Protein AF-A0A7T1C4Z8-F1 (afdb_monomer_lite)

Foldseek 3Di:
DVVVVVVVVPPVPPPPCVPCVVPDPPVVVVVVVVVVVVVVVVVVVCVVPDDDDDPVVVCCCCPPPVVVVVVVVVVVVVVVVVVVD

Secondary structure (DSSP, 8-state):
-HHHHHHHHHHTTTSSHHHHTTT-HHHHHHHHHHHHHHHHHHHHHHHHHSPPPPHHHHHHIIIIIIHHHHHHHHHHHHHHHHHH-

pLDDT: mean 74.35, std 18.05, range [36.09, 93.19]

Sequence (85 aa):
MTLLLFTWDFINIKLNYINLYILTPFNSSIIYILKFSLALFFLIFIRAGLPRYRYDYLTKLGWIKFLLLMLAVILSFIFGLSIWN

Organism: NCBI:txid2794224

Structure (mmCIF, N/CA/C/O backbone):
data_AF-A0A7T1C4Z8-F1
#
_entry.id   AF-A0A7T1C4Z8-F1
#
loop_
_atom_site.group_PDB
_atom_site.id
_atom_site.type_symbol
_atom_site.label_atom_id
_atom_site.label_alt_id
_atom_site.label_comp_id
_atom_site.label_asym_id
_atom_site.label_entity_id
_atom_site.label_seq_id
_atom_site.pdbx_PDB_ins_code
_atom_site.Cartn_x
_atom_site.Cartn_y
_atom_site.Cartn_z
_atom_site.occupancy
_atom_site.B_iso_or_equiv
_atom_site.auth_seq_id
_atom_site.auth_comp_id
_atom_site.auth_asym_id
_atom_site.auth_atom_id
_atom_site.pdbx_PDB_model_num
ATOM 1 N N . MET A 1 1 ? -1.142 -6.351 3.431 1.00 48.16 1 MET A N 1
ATOM 2 C CA . MET A 1 1 ? -1.536 -6.313 2.004 1.00 48.16 1 MET A CA 1
ATOM 3 C C . MET A 1 1 ? -0.786 -5.231 1.230 1.00 48.16 1 MET A C 1
ATOM 5 O O . MET A 1 1 ? -0.201 -5.550 0.211 1.00 48.16 1 MET A O 1
ATOM 9 N N . THR A 1 2 ? -0.713 -3.991 1.725 1.00 39.50 2 THR A N 1
ATOM 10 C CA . THR A 1 2 ? 0.044 -2.896 1.081 1.00 39.50 2 THR A CA 1
ATOM 11 C C . THR A 1 2 ? 1.570 -3.026 1.210 1.00 39.50 2 THR A C 1
ATOM 13 O O . THR A 1 2 ? 2.275 -2.742 0.252 1.00 39.50 2 THR A O 1
ATOM 16 N N . LEU A 1 3 ? 2.097 -3.540 2.331 1.00 36.09 3 LEU A N 1
ATOM 17 C CA . LEU A 1 3 ? 3.548 -3.771 2.491 1.00 36.09 3 LEU A CA 1
ATOM 18 C C . LEU A 1 3 ? 4.088 -4.964 1.680 1.00 36.09 3 LEU A C 1
ATOM 20 O O . LEU A 1 3 ? 5.219 -4.929 1.216 1.00 36.09 3 LEU A O 1
ATOM 24 N N . LEU A 1 4 ? 3.265 -6.002 1.492 1.00 42.69 4 LEU A N 1
ATOM 25 C CA . LEU A 1 4 ? 3.619 -7.209 0.728 1.00 42.69 4 LEU A CA 1
ATOM 26 C C . LEU A 1 4 ? 3.746 -6.929 -0.778 1.00 42.69 4 LEU A C 1
ATOM 28 O O . LEU A 1 4 ? 4.516 -7.594 -1.457 1.00 42.69 4 LEU A O 1
ATOM 32 N N . LEU A 1 5 ? 3.026 -5.922 -1.284 1.00 43.59 5 LEU A N 1
ATOM 33 C CA . LEU A 1 5 ? 3.194 -5.420 -2.650 1.00 43.59 5 LEU A CA 1
ATOM 34 C C . LEU A 1 5 ? 4.530 -4.682 -2.815 1.00 43.59 5 LEU A C 1
ATOM 36 O O . LEU A 1 5 ? 5.226 -4.897 -3.799 1.00 43.59 5 LEU A O 1
ATOM 40 N N . PHE A 1 6 ? 4.934 -3.887 -1.820 1.00 39.69 6 PHE A N 1
ATOM 41 C CA . PHE A 1 6 ? 6.153 -3.077 -1.899 1.00 39.69 6 PHE A CA 1
ATOM 42 C C . PHE A 1 6 ? 7.446 -3.913 -1.835 1.00 39.69 6 PHE A C 1
ATOM 44 O O . PHE A 1 6 ? 8.440 -3.572 -2.473 1.00 39.69 6 PHE A O 1
ATOM 51 N N . THR A 1 7 ? 7.448 -5.034 -1.102 1.00 44.69 7 THR A N 1
ATOM 52 C CA . THR A 1 7 ? 8.615 -5.935 -1.021 1.00 44.69 7 THR A CA 1
ATOM 53 C C . THR A 1 7 ? 8.762 -6.837 -2.247 1.00 44.69 7 THR A C 1
ATOM 55 O O . THR A 1 7 ? 9.887 -7.176 -2.624 1.00 44.69 7 THR A O 1
ATOM 58 N N . TRP A 1 8 ? 7.655 -7.190 -2.908 1.00 43.19 8 TRP A N 1
ATOM 59 C CA . TRP A 1 8 ? 7.687 -8.005 -4.125 1.00 43.19 8 TRP A CA 1
ATOM 60 C C . TRP A 1 8 ? 8.269 -7.245 -5.326 1.00 43.19 8 TRP A C 1
ATOM 62 O O . TRP A 1 8 ? 8.910 -7.855 -6.187 1.00 43.19 8 TRP A O 1
ATOM 72 N N . ASP A 1 9 ? 8.135 -5.914 -5.333 1.00 50.75 9 ASP A N 1
ATOM 73 C CA . ASP A 1 9 ? 8.737 -5.048 -6.346 1.00 50.75 9 ASP A CA 1
ATOM 74 C C . ASP A 1 9 ? 10.270 -4.941 -6.197 1.00 50.75 9 ASP A C 1
ATOM 76 O O . ASP A 1 9 ? 10.965 -4.945 -7.205 1.00 50.75 9 ASP A O 1
ATOM 80 N N . PHE A 1 10 ? 10.850 -4.941 -4.987 1.00 48.25 10 PHE A N 1
ATOM 81 C CA . PHE A 1 10 ? 12.310 -4.771 -4.821 1.00 48.25 10 PHE A CA 1
ATOM 82 C C . PHE A 1 10 ? 13.144 -6.038 -5.094 1.00 48.25 10 PHE A C 1
ATOM 84 O O . PHE A 1 10 ? 14.264 -5.943 -5.600 1.00 48.25 10 PHE A O 1
ATOM 91 N N . ILE A 1 11 ? 12.623 -7.231 -4.785 1.00 49.53 11 ILE A N 1
ATOM 92 C CA . ILE A 1 11 ? 13.386 -8.495 -4.886 1.00 49.53 11 ILE A CA 1
ATOM 93 C C . ILE A 1 11 ? 13.446 -9.016 -6.334 1.00 49.53 11 ILE A C 1
ATOM 95 O O . ILE A 1 11 ? 14.474 -9.544 -6.760 1.00 49.53 11 ILE A O 1
ATOM 99 N N . ASN A 1 12 ? 12.403 -8.785 -7.137 1.00 48.66 12 ASN A N 1
ATOM 100 C CA . ASN A 1 12 ? 12.376 -9.188 -8.550 1.00 48.66 12 ASN A CA 1
ATOM 101 C C . ASN A 1 12 ? 13.183 -8.265 -9.484 1.00 48.66 12 ASN A C 1
ATOM 103 O O . ASN A 1 12 ? 13.380 -8.597 -10.653 1.00 48.66 12 ASN A O 1
ATOM 107 N N . ILE A 1 13 ? 13.685 -7.129 -8.985 1.00 54.81 13 ILE A N 1
ATOM 108 C CA . ILE A 1 13 ? 14.408 -6.140 -9.798 1.00 54.81 13 ILE A CA 1
ATOM 109 C C . ILE A 1 13 ? 15.906 -6.449 -9.945 1.00 54.81 13 ILE A C 1
ATOM 111 O O . ILE A 1 13 ? 16.556 -5.925 -10.843 1.00 54.81 13 ILE A O 1
ATOM 115 N N . LYS A 1 14 ? 16.502 -7.328 -9.131 1.00 53.25 14 LYS A N 1
ATOM 116 C CA . LYS A 1 14 ? 17.969 -7.490 -9.169 1.00 53.25 14 LYS A CA 1
ATOM 117 C C . LYS A 1 14 ? 18.478 -8.668 -10.006 1.00 53.25 14 LYS A C 1
ATOM 119 O O . LYS A 1 14 ? 19.564 -8.571 -10.567 1.00 53.25 14 LYS A O 1
ATOM 124 N N . LEU A 1 15 ? 17.717 -9.756 -10.136 1.00 50.50 15 LEU A N 1
ATOM 125 C CA . LEU A 1 15 ? 18.240 -11.002 -10.724 1.00 50.50 15 LEU A CA 1
ATOM 126 C C . LEU A 1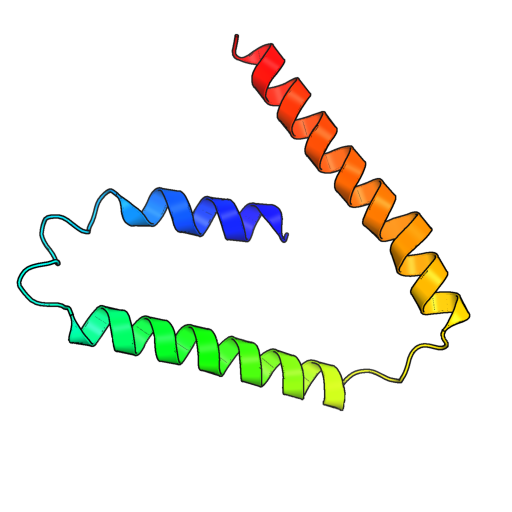 15 ? 18.091 -11.120 -12.249 1.00 50.50 15 LEU A C 1
ATOM 128 O O . LEU A 1 15 ? 18.821 -11.896 -12.853 1.00 50.50 15 LEU A O 1
ATOM 132 N N . ASN A 1 16 ? 17.215 -10.335 -12.889 1.00 54.44 16 ASN A N 1
ATOM 133 C CA . ASN A 1 16 ? 16.938 -10.483 -14.328 1.00 54.44 16 ASN A CA 1
ATOM 134 C C . ASN A 1 16 ? 17.349 -9.276 -15.192 1.00 54.44 16 ASN A C 1
ATOM 136 O O . ASN A 1 16 ? 17.191 -9.298 -16.406 1.00 54.44 16 ASN A O 1
ATOM 140 N N . TYR A 1 17 ? 17.883 -8.205 -14.597 1.00 54.59 17 TYR A N 1
ATOM 141 C CA . TYR A 1 17 ? 18.153 -6.964 -15.333 1.00 54.59 17 TYR A CA 1
ATOM 142 C C . TYR A 1 17 ? 19.463 -6.986 -16.123 1.00 54.59 17 TYR A C 1
ATOM 144 O O . TYR A 1 17 ? 19.551 -6.324 -17.150 1.00 54.59 17 TYR A O 1
ATOM 152 N N . ILE A 1 18 ? 20.458 -7.777 -15.717 1.00 54.44 18 ILE A N 1
ATOM 153 C CA . ILE A 1 18 ? 21.772 -7.774 -16.381 1.00 54.44 18 ILE A CA 1
ATOM 154 C C . ILE A 1 18 ? 21.702 -8.425 -17.772 1.00 54.44 18 ILE A C 1
ATOM 156 O O . ILE A 1 18 ? 22.347 -7.944 -18.695 1.00 54.44 18 ILE A O 1
ATOM 160 N N . ASN A 1 19 ? 20.869 -9.457 -17.953 1.00 50.47 19 ASN A N 1
ATOM 161 C CA . ASN A 1 19 ? 20.764 -10.170 -19.234 1.00 50.47 19 ASN A CA 1
ATOM 162 C C . ASN A 1 19 ? 19.657 -9.627 -20.159 1.00 50.47 19 ASN A C 1
ATOM 164 O O . ASN A 1 19 ? 19.648 -9.923 -21.350 1.00 50.47 19 ASN A O 1
ATOM 168 N N . LEU A 1 20 ? 18.728 -8.823 -19.627 1.00 53.97 20 LEU A N 1
ATOM 169 C CA . LEU A 1 20 ? 17.574 -8.301 -20.366 1.00 53.97 20 LEU A CA 1
ATOM 170 C C . LEU A 1 20 ? 17.811 -6.879 -20.920 1.00 53.97 20 LEU A C 1
ATOM 172 O O . LEU A 1 20 ? 17.263 -6.523 -21.961 1.00 53.97 20 LEU A O 1
ATOM 176 N N . TYR A 1 21 ? 18.684 -6.082 -20.289 1.00 52.06 21 TYR A N 1
ATOM 177 C CA . TYR A 1 21 ? 18.888 -4.654 -20.602 1.00 52.06 21 TYR A CA 1
ATOM 178 C C . TYR A 1 21 ? 19.310 -4.349 -22.053 1.00 52.06 21 TYR A C 1
ATOM 180 O O . TYR A 1 21 ? 19.128 -3.225 -22.513 1.00 52.06 21 TYR A O 1
ATOM 188 N N . ILE A 1 22 ? 19.843 -5.333 -22.783 1.00 53.97 22 ILE A N 1
ATOM 189 C CA . ILE A 1 22 ? 20.326 -5.169 -24.163 1.00 53.97 22 ILE A CA 1
ATOM 190 C C . ILE A 1 22 ? 19.190 -5.328 -25.199 1.00 53.97 22 ILE A C 1
ATOM 192 O O . ILE A 1 22 ? 19.305 -4.820 -26.310 1.00 53.97 22 ILE A O 1
ATOM 196 N N . LEU A 1 23 ? 18.058 -5.957 -24.844 1.00 52.84 23 LEU A N 1
ATOM 197 C CA . LEU A 1 23 ? 16.951 -6.256 -25.774 1.00 52.84 23 LEU A CA 1
ATOM 198 C C . LEU A 1 23 ? 15.598 -5.610 -25.404 1.00 52.84 23 LEU A C 1
ATOM 200 O O . LEU A 1 23 ? 14.645 -5.733 -26.171 1.00 52.84 23 LEU A O 1
ATOM 204 N N . THR A 1 24 ? 15.459 -4.939 -24.249 1.00 56.03 24 THR A N 1
ATOM 205 C CA . THR A 1 24 ? 14.124 -4.713 -23.646 1.00 56.03 24 THR A CA 1
ATOM 206 C C . THR A 1 24 ? 13.755 -3.311 -23.128 1.00 56.03 24 THR A C 1
ATOM 208 O O . THR A 1 24 ? 13.028 -3.234 -22.133 1.00 56.03 24 THR A O 1
ATOM 211 N N . PRO A 1 25 ? 14.143 -2.181 -23.748 1.00 56.72 25 PRO A N 1
ATOM 212 C CA . PRO A 1 25 ? 13.556 -0.895 -23.360 1.00 56.72 25 PRO A CA 1
ATOM 213 C C . PRO A 1 25 ? 12.052 -0.828 -23.697 1.00 56.72 25 PRO A C 1
ATOM 215 O O . PRO A 1 25 ? 11.271 -0.292 -22.922 1.00 56.72 25 PRO A O 1
ATOM 218 N N . PHE A 1 26 ? 11.607 -1.450 -24.797 1.00 57.47 26 PHE A N 1
ATOM 219 C CA . PHE A 1 26 ? 10.179 -1.506 -25.145 1.00 57.47 26 PHE A CA 1
ATOM 220 C C . PHE A 1 26 ? 9.368 -2.385 -24.187 1.00 57.47 26 PHE A C 1
ATOM 222 O O . PHE A 1 26 ? 8.252 -2.030 -23.813 1.00 57.47 26 PHE A O 1
ATOM 229 N N . ASN A 1 27 ? 9.930 -3.516 -23.754 1.00 63.69 27 ASN A N 1
ATOM 230 C CA . ASN A 1 27 ? 9.219 -4.453 -22.886 1.00 63.69 27 ASN A CA 1
ATOM 231 C C . ASN A 1 27 ? 8.939 -3.840 -21.502 1.00 63.69 27 ASN A C 1
ATOM 233 O O . ASN A 1 27 ? 7.848 -3.999 -20.958 1.00 63.69 27 ASN A O 1
ATOM 237 N N . SER A 1 28 ? 9.891 -3.079 -20.948 1.00 70.62 28 SER A N 1
ATOM 238 C CA . SER A 1 28 ? 9.708 -2.413 -19.653 1.00 70.62 28 SER A CA 1
ATOM 239 C C . SER A 1 28 ? 8.632 -1.322 -19.712 1.00 70.62 28 SER A C 1
ATOM 241 O O . SER A 1 28 ? 7.788 -1.255 -18.815 1.00 70.62 28 SER A O 1
ATOM 243 N N . SER A 1 29 ? 8.589 -0.527 -20.786 1.00 74.81 29 SER A N 1
ATOM 244 C CA . SER A 1 29 ? 7.530 0.466 -20.997 1.00 74.81 29 SER A CA 1
ATOM 245 C C . SER A 1 29 ? 6.149 -0.175 -21.160 1.00 74.81 29 SER A C 1
ATOM 247 O O . SER A 1 29 ? 5.189 0.297 -20.554 1.00 74.81 29 SER A O 1
ATOM 249 N N . ILE A 1 30 ? 6.036 -1.277 -21.912 1.00 78.44 30 ILE A N 1
ATOM 250 C CA . ILE A 1 30 ? 4.766 -2.000 -22.103 1.00 78.44 30 ILE A CA 1
ATOM 251 C C . ILE A 1 30 ? 4.248 -2.563 -20.772 1.00 78.44 30 ILE A C 1
ATOM 253 O O . ILE A 1 30 ? 3.076 -2.383 -20.437 1.00 78.44 30 ILE A O 1
ATOM 257 N N . ILE A 1 31 ? 5.122 -3.186 -19.975 1.00 79.12 31 ILE A N 1
ATOM 258 C CA . ILE A 1 31 ? 4.759 -3.706 -18.648 1.00 79.12 31 ILE A CA 1
ATOM 259 C C . ILE A 1 31 ? 4.296 -2.569 -17.728 1.00 79.12 31 ILE A C 1
ATOM 261 O O . ILE A 1 31 ? 3.317 -2.728 -16.996 1.00 79.12 31 ILE A O 1
ATOM 265 N N . TYR A 1 32 ? 4.958 -1.410 -17.774 1.00 77.31 32 TYR A N 1
ATOM 266 C CA . TYR A 1 32 ? 4.556 -0.248 -16.983 1.00 77.31 32 TYR A CA 1
ATOM 267 C C . TYR A 1 32 ? 3.177 0.285 -17.396 1.00 77.31 32 TYR A C 1
ATOM 269 O O . TYR A 1 32 ? 2.327 0.514 -16.533 1.00 77.31 32 TYR A O 1
ATOM 277 N N . ILE A 1 33 ? 2.920 0.411 -18.702 1.00 83.88 33 ILE A N 1
ATOM 278 C CA . ILE A 1 33 ? 1.620 0.844 -19.239 1.00 83.88 33 ILE A CA 1
ATOM 279 C C . ILE A 1 33 ? 0.506 -0.114 -18.805 1.00 83.88 33 ILE A C 1
ATOM 281 O O . ILE A 1 33 ? -0.552 0.339 -18.371 1.00 83.88 33 ILE A O 1
ATOM 285 N N . LEU A 1 34 ? 0.746 -1.427 -18.853 1.00 81.81 34 LEU A N 1
ATOM 286 C CA . LEU A 1 34 ? -0.222 -2.428 -18.398 1.00 81.81 34 LEU A CA 1
ATOM 287 C C . LEU A 1 34 ? -0.515 -2.309 -16.898 1.00 81.81 34 LEU A C 1
ATOM 289 O O . LEU A 1 34 ? -1.683 -2.281 -16.508 1.00 81.81 34 LEU A O 1
ATOM 293 N N . LYS A 1 35 ? 0.519 -2.177 -16.055 1.00 76.88 35 LYS A N 1
ATOM 294 C CA . LYS A 1 35 ? 0.346 -1.966 -14.606 1.00 76.88 35 LYS A CA 1
ATOM 295 C C . LYS A 1 35 ? -0.454 -0.690 -14.317 1.00 76.88 35 LYS A C 1
ATOM 297 O O . LYS A 1 35 ? -1.358 -0.707 -13.482 1.00 76.88 35 LYS A O 1
ATOM 302 N N . PHE A 1 36 ? -0.153 0.400 -15.022 1.00 79.81 36 PHE A N 1
ATOM 303 C CA . PHE A 1 36 ? -0.840 1.681 -14.857 1.00 79.81 36 PHE A CA 1
ATOM 304 C C . PHE A 1 36 ? -2.300 1.634 -15.332 1.00 79.81 36 PHE A C 1
ATOM 306 O O . PHE A 1 36 ? -3.196 2.089 -14.621 1.00 79.81 36 PHE A O 1
ATOM 313 N N . SER A 1 37 ? -2.562 1.025 -16.492 1.00 87.50 37 SER A N 1
ATOM 314 C CA . SER A 1 37 ? -3.918 0.817 -17.015 1.00 87.50 37 SER A CA 1
ATOM 315 C C . SER A 1 37 ? -4.766 -0.027 -16.061 1.00 87.50 37 SER A C 1
ATOM 317 O O . SER A 1 37 ? -5.909 0.327 -15.771 1.00 87.50 37 SER A O 1
ATOM 319 N N . LEU A 1 38 ? -4.188 -1.087 -15.492 1.00 87.38 38 LEU A N 1
ATOM 320 C CA . LEU A 1 38 ? -4.855 -1.931 -14.504 1.00 87.38 38 LEU A CA 1
ATOM 321 C C . LEU A 1 38 ? -5.167 -1.160 -13.209 1.00 87.38 38 LEU A C 1
ATOM 323 O O . LEU A 1 38 ? -6.270 -1.283 -12.677 1.00 87.38 38 LEU A O 1
ATOM 327 N N . ALA A 1 39 ? -4.259 -0.302 -12.735 1.00 88.50 39 ALA A N 1
ATOM 328 C CA . ALA A 1 39 ? -4.525 0.574 -11.592 1.00 88.50 39 ALA A CA 1
ATOM 329 C C . ALA A 1 39 ? -5.677 1.564 -11.866 1.00 88.50 39 ALA A C 1
ATOM 331 O O . ALA A 1 39 ? -6.554 1.740 -11.017 1.00 88.50 39 ALA A O 1
ATOM 332 N N . LEU A 1 40 ? -5.720 2.167 -13.061 1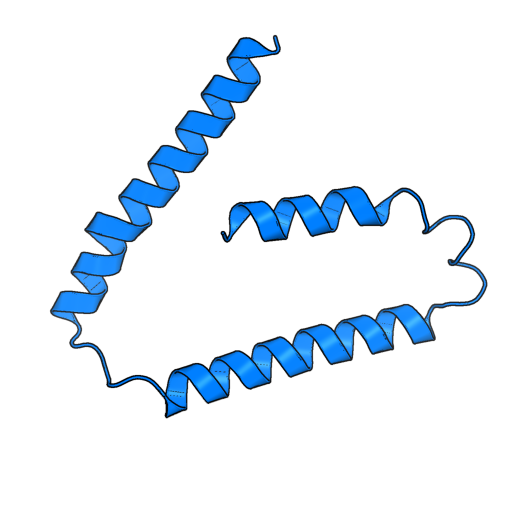.00 90.50 40 LEU A N 1
ATOM 333 C CA . LEU A 1 40 ? -6.826 3.035 -13.484 1.00 90.50 40 LEU A CA 1
ATOM 334 C C . LEU A 1 40 ? -8.152 2.276 -13.563 1.00 90.50 40 LEU A C 1
ATOM 336 O O . LEU A 1 40 ? -9.167 2.769 -13.066 1.00 90.50 40 LEU A O 1
ATOM 340 N N . PHE A 1 41 ? -8.142 1.069 -14.131 1.00 91.81 41 PHE A N 1
ATOM 341 C CA . PHE A 1 41 ? -9.316 0.202 -14.176 1.00 91.81 41 PHE A CA 1
ATOM 342 C C . PHE A 1 41 ? -9.865 -0.055 -12.768 1.00 91.81 41 PHE A C 1
ATOM 344 O O . PHE A 1 41 ? -11.056 0.149 -12.534 1.00 91.81 41 PHE A O 1
ATOM 351 N N . PHE A 1 42 ? -9.003 -0.402 -11.807 1.00 90.25 42 PHE A N 1
ATOM 352 C CA . PHE A 1 42 ? -9.424 -0.595 -10.419 1.00 90.25 42 PHE A CA 1
ATOM 353 C C . PHE A 1 42 ? -9.996 0.677 -9.785 1.00 90.25 42 PHE A C 1
ATOM 355 O O . PHE A 1 42 ? -11.010 0.594 -9.096 1.00 90.25 42 PHE A O 1
ATOM 362 N N . LEU A 1 43 ? -9.417 1.855 -10.030 1.00 86.56 43 LEU A N 1
ATOM 363 C CA . LEU A 1 43 ? -9.955 3.117 -9.500 1.00 86.56 43 LEU A CA 1
ATOM 364 C C . LEU A 1 43 ? -11.367 3.413 -10.021 1.00 86.56 43 LEU A C 1
ATOM 366 O O . LEU A 1 43 ? -12.246 3.807 -9.248 1.00 86.56 43 LEU A O 1
ATOM 370 N N . ILE A 1 44 ? -11.598 3.198 -11.317 1.00 92.50 44 ILE A N 1
ATOM 371 C CA . ILE A 1 44 ? -12.910 3.393 -11.947 1.00 92.50 44 ILE A CA 1
ATOM 372 C C . ILE A 1 44 ? -13.903 2.352 -11.420 1.00 92.50 44 ILE A C 1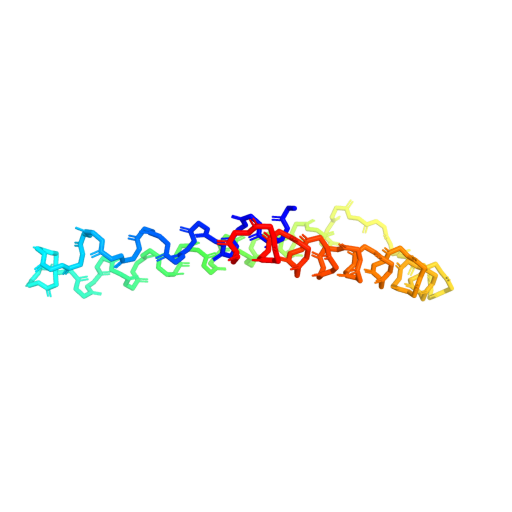
ATOM 374 O O . ILE A 1 44 ? -15.028 2.701 -11.057 1.00 92.50 44 ILE A O 1
ATOM 378 N N . PHE A 1 45 ? -13.469 1.096 -11.308 1.00 92.69 45 PHE A N 1
ATOM 379 C CA . PHE A 1 45 ? -14.275 -0.004 -10.789 1.00 92.69 45 PHE A CA 1
ATOM 380 C C . PHE A 1 45 ? -14.721 0.238 -9.341 1.00 92.69 45 PHE A C 1
ATOM 382 O O . PHE A 1 45 ? -15.906 0.140 -9.034 1.00 92.69 45 PHE A O 1
ATOM 389 N N . ILE A 1 46 ? -13.802 0.634 -8.459 1.00 91.3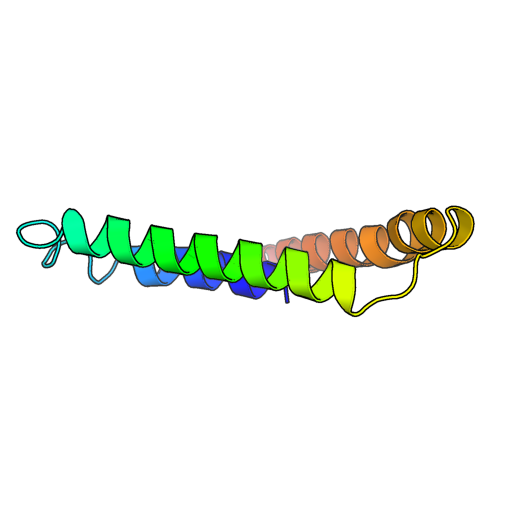1 46 ILE A N 1
ATOM 390 C CA . ILE A 1 46 ? -14.082 0.950 -7.049 1.00 91.31 46 ILE A CA 1
ATOM 391 C C . ILE A 1 46 ? -15.063 2.125 -6.946 1.00 91.31 46 ILE A C 1
ATOM 393 O O . ILE A 1 46 ? -15.988 2.089 -6.134 1.00 91.31 46 ILE A O 1
ATOM 397 N N . ARG A 1 47 ? -14.903 3.152 -7.791 1.00 89.94 47 ARG A N 1
ATOM 398 C CA . ARG A 1 47 ? -15.812 4.306 -7.833 1.00 89.94 47 ARG A CA 1
ATOM 399 C C . ARG A 1 47 ? -17.225 3.925 -8.283 1.00 89.94 47 ARG A C 1
ATOM 401 O O . ARG A 1 47 ? -18.182 4.507 -7.781 1.00 89.94 47 ARG A O 1
ATOM 408 N N . ALA A 1 48 ? -17.350 3.000 -9.233 1.00 90.06 48 ALA A N 1
ATOM 409 C CA . ALA A 1 48 ? -18.640 2.538 -9.737 1.00 90.06 48 ALA A CA 1
ATOM 410 C C . ALA A 1 48 ? -19.311 1.506 -8.811 1.00 90.06 48 ALA A C 1
ATOM 412 O O . ALA A 1 48 ? -20.535 1.465 -8.739 1.00 90.06 48 ALA A O 1
ATOM 413 N N . GLY A 1 49 ? -18.525 0.684 -8.107 1.00 88.62 49 GLY A N 1
ATOM 414 C CA . GLY A 1 49 ? -19.022 -0.442 -7.312 1.00 88.62 49 GLY A CA 1
ATOM 415 C C . GLY A 1 49 ? -19.363 -0.132 -5.851 1.00 88.62 49 GLY A C 1
ATOM 416 O O . GLY A 1 49 ? -20.074 -0.917 -5.228 1.00 88.62 49 GLY A O 1
ATOM 417 N N . LEU A 1 50 ? -18.876 0.975 -5.278 1.00 89.12 50 LEU A N 1
ATOM 418 C CA . LEU A 1 50 ? -19.051 1.274 -3.850 1.00 89.12 50 LEU A CA 1
ATOM 419 C C . LEU A 1 50 ? -19.971 2.483 -3.606 1.00 89.12 50 LEU A C 1
ATOM 421 O O . LEU A 1 50 ? -19.808 3.525 -4.247 1.00 89.12 50 LEU A O 1
ATOM 425 N N . PRO A 1 51 ? -20.902 2.402 -2.635 1.00 85.06 51 PRO A N 1
ATOM 426 C CA . PRO A 1 51 ? -21.696 3.551 -2.216 1.00 85.06 51 PRO A CA 1
ATOM 427 C C . PRO A 1 51 ? -20.827 4.602 -1.507 1.00 85.06 51 PRO A C 1
ATOM 429 O O . PRO A 1 51 ? -19.794 4.300 -0.908 1.00 85.06 51 PRO A O 1
ATOM 432 N N . ARG A 1 52 ? -21.261 5.867 -1.551 1.00 87.50 52 ARG A N 1
ATOM 433 C CA . ARG A 1 52 ? -20.521 6.992 -0.956 1.00 87.50 52 ARG A CA 1
ATOM 434 C C . ARG A 1 52 ? -20.509 6.889 0.573 1.00 87.50 52 ARG A C 1
ATOM 436 O O . ARG A 1 52 ? -21.564 6.897 1.204 1.00 87.50 52 ARG A O 1
ATOM 443 N N . TYR A 1 53 ? -19.322 6.871 1.175 1.00 86.75 53 TYR A N 1
ATOM 444 C CA . TYR A 1 53 ? -19.173 6.980 2.627 1.00 86.75 53 TYR A CA 1
ATOM 445 C C . TYR A 1 53 ? -19.425 8.415 3.103 1.00 86.75 53 TYR A C 1
ATOM 447 O O . TYR A 1 53 ? -18.912 9.373 2.527 1.00 86.75 53 TYR A O 1
ATOM 455 N N . ARG A 1 54 ? -20.179 8.569 4.197 1.00 88.81 54 ARG A N 1
ATOM 456 C CA . ARG A 1 54 ? -20.335 9.855 4.895 1.00 88.81 54 ARG A CA 1
ATOM 457 C C . ARG A 1 54 ? -19.023 10.243 5.584 1.00 88.81 54 ARG A C 1
ATOM 459 O O . ARG A 1 54 ? -18.318 9.377 6.108 1.00 88.81 54 ARG A O 1
ATOM 466 N N . TYR A 1 55 ? -18.732 11.543 5.621 1.00 86.19 55 TYR A N 1
ATOM 467 C CA . TYR A 1 55 ? -17.478 12.097 6.147 1.00 86.19 55 TYR A CA 1
ATOM 468 C C . TYR A 1 55 ? -17.134 11.617 7.564 1.00 86.19 55 TYR A C 1
ATOM 470 O O . TYR A 1 55 ? -15.978 11.303 7.831 1.00 86.19 55 TYR A O 1
ATOM 478 N N . ASP A 1 56 ? -18.132 11.442 8.431 1.00 86.56 56 ASP A N 1
ATOM 479 C CA . ASP A 1 56 ? -17.922 10.963 9.806 1.00 86.56 56 ASP A CA 1
ATOM 480 C C . ASP A 1 56 ? -17.412 9.521 9.881 1.00 86.56 56 ASP A C 1
ATOM 482 O O . ASP A 1 56 ? -16.701 9.149 10.815 1.00 86.56 56 ASP A O 1
ATOM 486 N N . TYR A 1 57 ? -17.779 8.684 8.910 1.00 85.31 57 TYR A N 1
ATOM 487 C CA . TYR A 1 57 ? -17.246 7.329 8.826 1.00 85.31 57 TYR A CA 1
ATOM 488 C C . TYR A 1 57 ? -15.857 7.332 8.205 1.00 85.31 57 TYR A C 1
ATOM 490 O O . TYR A 1 57 ? -15.015 6.557 8.645 1.00 85.31 57 TYR A O 1
ATOM 498 N N . LEU A 1 58 ? -15.596 8.221 7.243 1.00 87.31 58 LEU A N 1
ATOM 499 C CA . LEU A 1 58 ? -14.295 8.330 6.585 1.00 87.31 58 LEU A CA 1
ATOM 500 C C . LEU A 1 58 ? -13.202 8.764 7.571 1.00 87.31 58 LEU A C 1
ATOM 502 O O . LEU A 1 58 ? -12.143 8.136 7.623 1.00 87.31 58 LEU A O 1
ATOM 506 N N . THR A 1 59 ? -13.474 9.767 8.410 1.00 89.25 59 THR A N 1
ATOM 507 C CA . THR A 1 59 ? -12.531 10.211 9.447 1.00 89.25 59 THR A CA 1
ATOM 508 C C . THR A 1 59 ? -12.292 9.117 10.483 1.00 89.25 59 THR A C 1
ATOM 510 O O . THR A 1 59 ? -11.141 8.798 10.774 1.00 89.25 59 THR A O 1
ATOM 513 N N . LYS A 1 60 ? -13.341 8.451 10.977 1.00 89.56 60 LYS A N 1
ATOM 514 C CA . LYS A 1 60 ? -13.186 7.314 11.901 1.00 89.56 60 LYS A CA 1
ATOM 515 C C . LYS A 1 60 ? -12.360 6.178 11.292 1.00 89.56 60 LYS A C 1
ATOM 517 O O . LYS A 1 60 ? -11.541 5.584 11.987 1.00 89.56 60 LYS A O 1
ATOM 522 N N . LEU A 1 61 ? -12.536 5.877 10.005 1.00 90.50 61 LEU A N 1
ATOM 523 C CA . LEU A 1 61 ? -11.783 4.821 9.323 1.00 90.50 61 LEU A CA 1
ATOM 524 C C . LEU A 1 61 ? -10.293 5.172 9.216 1.00 90.50 61 LEU A C 1
ATOM 526 O O . LEU A 1 61 ? -9.451 4.334 9.538 1.00 90.50 61 LEU A O 1
ATOM 530 N N . GLY A 1 62 ? -9.974 6.413 8.837 1.00 89.25 62 GLY A N 1
ATOM 531 C CA . GLY A 1 62 ? -8.595 6.898 8.752 1.00 89.25 62 GLY A CA 1
ATOM 532 C C . GLY A 1 62 ? -7.900 6.944 10.115 1.00 89.25 62 GLY A C 1
ATOM 533 O O . GLY A 1 62 ? -6.841 6.348 10.298 1.00 89.25 62 GLY A O 1
ATOM 534 N N . TRP A 1 63 ? -8.523 7.598 11.094 1.00 87.81 63 TRP A N 1
ATOM 535 C CA . TRP A 1 63 ? -7.903 7.847 12.396 1.00 87.81 63 TRP A CA 1
ATOM 536 C C . TRP A 1 63 ? -7.856 6.622 13.303 1.00 87.81 63 TRP A C 1
ATOM 538 O O . TRP A 1 63 ? -6.874 6.432 14.009 1.00 87.81 63 TRP A O 1
ATOM 548 N N . ILE A 1 64 ? -8.894 5.785 13.306 1.00 89.69 64 ILE A N 1
ATOM 549 C CA . ILE A 1 64 ? -8.960 4.663 14.250 1.00 89.69 64 ILE A CA 1
ATOM 550 C C . ILE A 1 64 ? -8.368 3.407 13.622 1.00 89.69 64 ILE A C 1
ATOM 552 O O . ILE A 1 64 ? -7.569 2.724 14.250 1.00 89.69 64 ILE A O 1
ATOM 556 N N . LYS A 1 65 ? -8.757 3.075 12.386 1.00 89.25 65 LYS A N 1
ATOM 557 C CA . LYS A 1 65 ? -8.364 1.794 11.781 1.00 89.25 65 LYS A CA 1
ATOM 558 C C . LYS A 1 65 ? -7.058 1.903 11.010 1.00 89.25 65 LYS A C 1
ATOM 560 O O . LYS A 1 65 ? -6.170 1.083 11.213 1.00 89.25 65 LYS A O 1
ATOM 565 N N . PHE A 1 66 ? -6.936 2.896 10.131 1.00 90.81 66 PHE A N 1
ATOM 566 C CA . PHE A 1 66 ? -5.775 2.992 9.248 1.00 90.81 66 PHE A CA 1
ATOM 567 C C . PHE A 1 66 ? -4.512 3.411 10.004 1.00 90.81 66 PHE A C 1
ATOM 569 O O . PHE A 1 66 ? -3.471 2.779 9.843 1.00 90.81 66 PHE A O 1
ATOM 576 N N . LEU A 1 67 ? -4.618 4.415 10.879 1.00 91.25 67 LEU A N 1
ATOM 577 C CA . LEU A 1 67 ? -3.492 4.885 11.687 1.00 91.25 67 LEU A CA 1
ATOM 578 C C . LEU A 1 67 ? -2.984 3.801 12.648 1.00 91.25 67 LEU A C 1
ATOM 580 O O . LEU A 1 67 ? -1.782 3.550 12.698 1.00 91.25 67 LEU A O 1
ATOM 584 N N . LEU A 1 68 ? -3.886 3.107 13.351 1.00 92.06 68 LEU A N 1
ATOM 585 C CA . LEU A 1 68 ? -3.514 2.008 14.248 1.00 92.06 68 LEU A CA 1
ATOM 586 C C . LEU A 1 68 ? -2.822 0.869 13.485 1.00 92.06 68 LEU A C 1
ATOM 588 O O . LEU A 1 68 ? -1.786 0.372 13.921 1.00 92.06 68 LEU A O 1
ATOM 592 N N . LEU A 1 69 ? -3.366 0.484 12.324 1.00 91.56 69 LEU A N 1
ATOM 593 C CA . LEU A 1 69 ? -2.771 -0.547 11.475 1.00 91.56 69 LEU A CA 1
ATOM 594 C C . LEU A 1 69 ? -1.369 -0.135 11.003 1.00 91.56 69 LEU A C 1
ATOM 596 O O . LEU A 1 69 ? -0.442 -0.938 11.065 1.00 91.56 69 LEU A O 1
ATOM 600 N N . MET A 1 70 ? -1.206 1.111 10.550 1.00 93.19 70 MET A N 1
ATOM 601 C CA . MET A 1 70 ? 0.083 1.629 10.090 1.00 93.19 70 MET A CA 1
ATOM 602 C C . MET A 1 70 ? 1.128 1.595 11.210 1.00 93.19 70 MET A C 1
ATOM 604 O O . MET A 1 70 ? 2.234 1.100 10.994 1.00 93.19 70 MET A O 1
ATOM 608 N N . LEU A 1 71 ? 0.765 2.058 12.410 1.00 92.81 71 LEU A N 1
ATOM 609 C CA . LEU A 1 71 ? 1.651 2.050 13.573 1.00 92.81 71 LEU A CA 1
ATOM 610 C C . LEU A 1 71 ? 2.073 0.621 13.950 1.00 92.81 71 LEU A C 1
ATOM 612 O O . LEU A 1 71 ? 3.256 0.362 14.168 1.00 92.81 71 LEU A O 1
ATOM 616 N N . ALA A 1 72 ? 1.121 -0.316 13.974 1.00 92.44 72 ALA A N 1
ATOM 617 C CA . ALA A 1 72 ? 1.385 -1.713 14.308 1.00 92.44 72 ALA A CA 1
ATOM 618 C C . ALA A 1 72 ? 2.370 -2.368 13.329 1.00 92.44 72 ALA A C 1
ATOM 620 O O . ALA A 1 72 ? 3.279 -3.083 13.753 1.00 92.44 72 ALA A O 1
ATOM 621 N N . VAL A 1 73 ? 2.235 -2.093 12.027 1.00 92.69 73 VAL A N 1
ATOM 622 C CA . VAL A 1 73 ? 3.152 -2.651 11.026 1.00 92.69 73 VAL A CA 1
ATOM 623 C C . VAL A 1 73 ? 4.562 -2.086 11.192 1.00 92.69 73 VAL A C 1
ATOM 625 O O . VAL A 1 73 ? 5.524 -2.854 11.175 1.00 92.69 73 VAL A O 1
ATOM 628 N N . ILE A 1 74 ? 4.699 -0.780 11.423 1.00 91.25 74 ILE A N 1
ATOM 629 C CA . ILE A 1 74 ? 6.009 -0.151 11.647 1.00 91.25 74 ILE A CA 1
ATOM 630 C C . ILE A 1 74 ? 6.687 -0.740 12.890 1.00 91.25 74 ILE A C 1
ATOM 632 O O . ILE A 1 74 ? 7.850 -1.132 12.824 1.00 91.25 74 ILE A O 1
ATOM 636 N N . LEU A 1 75 ? 5.953 -0.875 13.998 1.00 90.50 75 LEU A N 1
ATOM 637 C CA . LEU A 1 75 ? 6.475 -1.475 15.228 1.00 90.50 75 LEU A CA 1
ATOM 638 C C . LEU A 1 75 ? 6.904 -2.931 15.019 1.00 90.50 75 LEU A C 1
ATOM 640 O O . LEU A 1 75 ? 7.993 -3.311 15.442 1.00 90.50 75 LEU A O 1
ATOM 6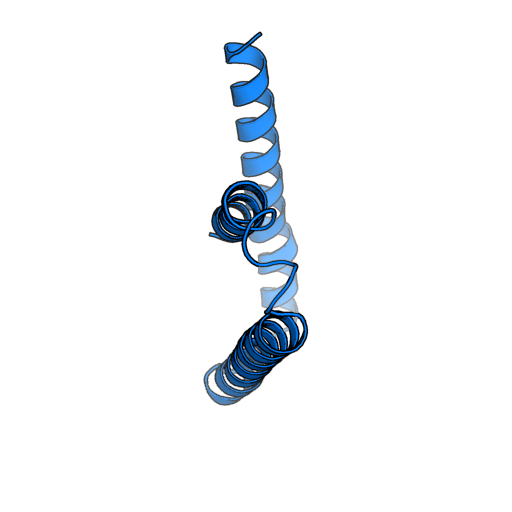44 N N . SER A 1 76 ? 6.094 -3.730 14.317 1.00 88.75 76 SER A N 1
ATOM 645 C CA . SER A 1 76 ? 6.444 -5.122 14.008 1.00 88.75 76 SER A CA 1
ATOM 646 C C . SER A 1 76 ? 7.712 -5.236 13.157 1.00 88.75 76 SER A C 1
ATOM 648 O O . SER A 1 76 ? 8.521 -6.134 13.372 1.00 88.75 76 SER A O 1
ATOM 650 N N . PHE A 1 77 ? 7.920 -4.299 12.229 1.00 86.81 77 PHE A N 1
ATOM 651 C CA . PHE A 1 77 ? 9.101 -4.268 11.377 1.00 86.81 77 PHE A CA 1
ATOM 652 C C . PHE A 1 77 ? 10.364 -3.902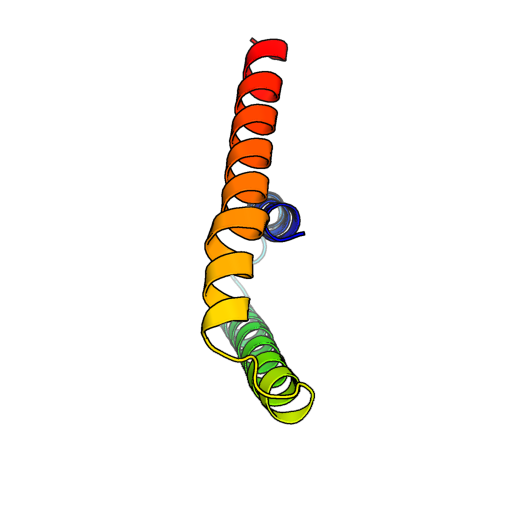 12.167 1.00 86.81 77 PHE A C 1
ATOM 654 O O . PHE A 1 77 ? 11.389 -4.564 12.021 1.00 86.81 77 PHE A O 1
ATOM 661 N N . ILE A 1 78 ? 10.279 -2.905 13.054 1.00 89.12 78 ILE A N 1
ATOM 662 C CA . ILE A 1 78 ? 11.385 -2.514 13.944 1.00 89.12 78 ILE A CA 1
ATOM 663 C C . ILE A 1 78 ? 11.737 -3.655 14.904 1.00 89.12 78 ILE A C 1
ATOM 665 O O . ILE A 1 78 ? 12.910 -3.973 15.079 1.00 89.12 78 ILE A O 1
ATOM 669 N N . PHE A 1 79 ? 10.732 -4.303 15.496 1.00 85.12 79 PHE A N 1
ATOM 670 C CA . PHE A 1 79 ? 10.948 -5.450 16.376 1.00 85.12 79 PHE A CA 1
ATOM 671 C C . PHE A 1 79 ? 11.580 -6.628 15.628 1.00 85.12 79 PHE A C 1
ATOM 673 O O . PHE A 1 79 ? 12.514 -7.247 16.128 1.00 85.12 79 PHE A O 1
ATOM 680 N N . GLY A 1 80 ? 11.125 -6.886 14.397 1.00 80.31 80 GLY A N 1
ATOM 681 C CA . GLY A 1 80 ? 11.747 -7.855 13.503 1.00 80.31 80 GLY A CA 1
ATOM 682 C C . GLY A 1 80 ? 13.226 -7.549 13.281 1.00 80.31 80 GLY A C 1
ATOM 683 O O . GLY A 1 80 ? 14.057 -8.415 13.509 1.00 80.31 80 GLY A O 1
ATOM 684 N N . LEU A 1 81 ? 13.578 -6.311 12.930 1.00 73.56 81 LEU A N 1
ATOM 685 C CA . LEU A 1 81 ? 14.979 -5.904 12.765 1.00 73.56 81 LEU A CA 1
ATOM 686 C C . LEU A 1 81 ? 15.804 -6.062 14.052 1.00 73.56 81 LEU A C 1
ATOM 688 O O . LEU A 1 81 ? 16.951 -6.488 13.983 1.00 73.56 81 LEU A O 1
ATOM 692 N N . SER A 1 82 ? 15.222 -5.772 15.219 1.00 74.44 82 SER A N 1
ATOM 693 C CA . SER A 1 82 ? 15.899 -5.925 16.512 1.00 74.44 82 SER A CA 1
ATOM 694 C C . SER A 1 82 ? 16.190 -7.377 16.895 1.00 74.44 82 SER A C 1
ATOM 696 O O . SER A 1 82 ? 17.084 -7.589 17.702 1.00 74.44 82 SER A O 1
ATOM 698 N N . ILE A 1 83 ? 15.437 -8.357 16.384 1.00 76.12 83 ILE A N 1
ATOM 699 C CA . ILE A 1 83 ? 15.702 -9.787 16.626 1.00 76.12 83 ILE A CA 1
ATOM 700 C C . ILE A 1 83 ? 16.882 -10.297 15.784 1.00 76.12 83 ILE A C 1
ATOM 702 O O . ILE A 1 83 ? 17.512 -11.287 16.147 1.00 76.12 83 ILE A O 1
ATOM 706 N N . TRP A 1 84 ? 17.125 -9.674 14.627 1.00 58.62 84 TRP A N 1
ATOM 707 C CA . TRP A 1 84 ? 18.137 -10.106 13.659 1.00 58.62 84 TRP A CA 1
ATOM 708 C C . TRP A 1 84 ? 19.516 -9.460 13.877 1.00 58.62 84 TRP A C 1
ATOM 710 O O . TRP A 1 84 ? 20.481 -9.925 13.270 1.00 58.62 84 TRP A O 1
ATOM 720 N N . ASN A 1 85 ? 19.599 -8.417 14.710 1.00 55.72 85 ASN A N 1
ATOM 721 C CA . ASN A 1 85 ? 20.849 -7.836 15.219 1.00 55.72 85 ASN A CA 1
ATOM 722 C C . ASN A 1 85 ? 21.266 -8.516 16.523 1.00 55.72 85 ASN A C 1
ATOM 724 O O . ASN A 1 85 ? 22.487 -8.718 16.696 1.00 55.72 85 ASN A O 1
#

Radius of gyration: 18.98 Å; chains: 1; bounding box: 44×23×42 Å

InterPro domains:
  IPR001694 NADH:ubiquinone oxidoreductase, subunit 1/F420H2 oxidoreductase subunit H [PF00146] (19-75)